Protein AF-A0A0D6AU27-F1 (afdb_monomer)

Solvent-accessible surface area (backbone atoms only — not comparable to full-atom values): 4602 Å² total; per-residue (Å²): 139,78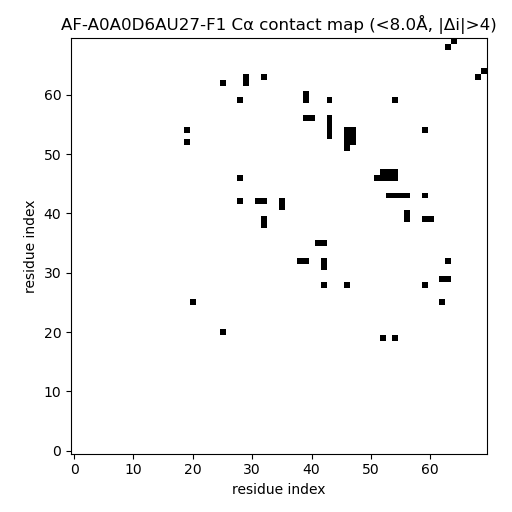,92,76,91,64,77,84,73,64,77,64,91,78,83,66,83,79,69,96,55,54,74,69,52,51,50,53,52,48,53,47,40,72,78,34,76,88,44,59,65,60,50,42,52,49,41,29,70,75,67,70,45,89,66,55,69,66,57,54,51,48,60,44,51,77,74,63,73,116

Sequence (70 aa):
MGKNGLNGLYSLKGRGRKSTLNEQQELKVKEWIKSHPKTLKIVQEKIENEWEIKISKDTIKRLAKKKGMG

pLDDT: mean 76.01, std 14.22, range [41.0, 92.06]

Radius of gyration: 17.62 Å; Cα contacts (8 Å, |Δi|>4): 35; chains: 1; bounding box: 26×48×46 Å

Secondary structure (DSSP, 8-state):
----SSGGGS--TT-SPPPSS-HHHHHHHHHHHHH-TT-HHHHHHHHHHHH-----HHHHHHHHHTTT--

Foldseek 3Di:
DDPDDPPVVPDDPPPDDPQLDDPVLLVVLLVVCVVPVPCLVVSQVCCCVVPVRHDDSVSSVVSCPVVPVD

Mean predicted aligned error: 10.41 Å

Structure (mmCIF, N/CA/C/O backbone):
data_AF-A0A0D6AU27-F1
#
_entry.id   AF-A0A0D6AU27-F1
#
loop_
_atom_site.group_PDB
_atom_site.id
_atom_site.type_symbol
_atom_site.label_atom_id
_atom_site.label_alt_id
_atom_site.label_comp_id
_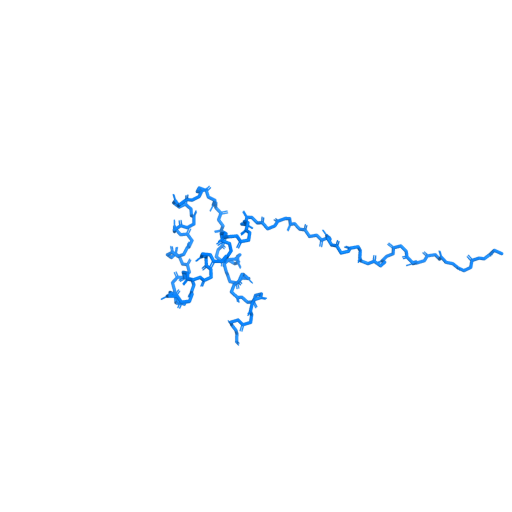atom_site.label_asym_id
_atom_site.label_entity_id
_atom_site.label_seq_id
_atom_site.pdbx_PDB_ins_code
_atom_site.Cartn_x
_atom_site.Cartn_y
_atom_site.Cartn_z
_atom_site.occupancy
_atom_site.B_iso_or_equiv
_atom_site.auth_seq_id
_atom_site.auth_comp_id
_atom_site.auth_asym_id
_atom_site.auth_atom_id
_atom_site.pdbx_PDB_model_num
ATOM 1 N N . MET A 1 1 ? 20.211 -36.703 -33.645 1.00 44.59 1 MET A N 1
ATOM 2 C CA . MET A 1 1 ? 19.764 -35.347 -33.244 1.00 44.59 1 MET A CA 1
ATOM 3 C C . MET A 1 1 ? 18.385 -35.509 -32.629 1.00 44.59 1 MET A C 1
ATOM 5 O O . MET A 1 1 ? 17.513 -36.009 -33.308 1.00 44.59 1 MET A O 1
ATOM 9 N N . GLY A 1 2 ? 18.103 -35.309 -31.351 1.00 47.66 2 GLY A N 1
ATOM 10 C CA . GLY A 1 2 ? 18.634 -34.376 -30.366 1.00 47.66 2 GLY A CA 1
ATOM 11 C C . GLY A 1 2 ? 17.402 -33.903 -29.589 1.00 47.66 2 GLY A C 1
ATOM 12 O O . GLY A 1 2 ? 16.815 -32.885 -29.932 1.00 47.66 2 GLY A O 1
ATOM 13 N N . LYS A 1 3 ? 16.938 -34.719 -28.631 1.00 55.56 3 LYS A N 1
ATOM 14 C CA . LYS A 1 3 ? 15.870 -34.362 -27.683 1.00 55.56 3 LYS A CA 1
ATOM 15 C C . LYS A 1 3 ? 16.324 -33.101 -26.952 1.00 55.56 3 LYS A C 1
ATOM 17 O O . LYS A 1 3 ? 17.334 -33.228 -26.285 1.00 55.56 3 LYS A O 1
ATOM 22 N N . ASN A 1 4 ? 15.662 -31.948 -27.112 1.00 55.34 4 ASN A N 1
ATOM 23 C CA . ASN A 1 4 ? 15.731 -30.764 -26.223 1.00 55.34 4 ASN A CA 1
ATOM 24 C C . ASN A 1 4 ? 14.816 -29.632 -26.751 1.00 55.34 4 ASN A C 1
ATOM 26 O O . ASN A 1 4 ? 15.280 -28.554 -27.103 1.00 55.34 4 ASN A O 1
ATOM 30 N N . GLY A 1 5 ? 13.504 -29.871 -26.847 1.00 56.41 5 GLY A N 1
ATOM 31 C CA . GLY A 1 5 ? 12.543 -28.882 -27.366 1.00 56.41 5 GLY A CA 1
ATOM 32 C C . GLY A 1 5 ? 11.847 -28.001 -26.320 1.00 56.41 5 GLY A C 1
ATOM 33 O O . GLY A 1 5 ? 11.009 -27.194 -26.697 1.00 56.41 5 GLY A O 1
ATOM 34 N N . LEU A 1 6 ? 12.124 -28.162 -25.017 1.00 61.84 6 LEU A N 1
ATOM 35 C CA . LEU A 1 6 ? 11.320 -27.533 -23.948 1.00 61.84 6 LEU A CA 1
ATOM 36 C C . LEU A 1 6 ? 12.142 -26.901 -22.807 1.00 61.84 6 LEU A C 1
ATOM 38 O O . LEU A 1 6 ? 11.571 -26.356 -21.866 1.00 61.84 6 LEU A O 1
ATOM 42 N N . ASN A 1 7 ? 13.477 -26.901 -22.887 1.00 54.03 7 ASN A N 1
ATOM 43 C CA . ASN A 1 7 ? 14.329 -26.393 -21.798 1.00 54.03 7 ASN A CA 1
ATOM 44 C C . ASN A 1 7 ? 14.407 -24.851 -21.736 1.00 54.03 7 ASN A C 1
ATOM 46 O O . ASN A 1 7 ? 14.954 -24.305 -20.784 1.00 54.03 7 ASN A O 1
ATOM 50 N N . GLY A 1 8 ? 13.839 -24.134 -22.713 1.00 54.03 8 GLY A N 1
ATOM 51 C CA . GLY A 1 8 ? 13.765 -22.664 -22.722 1.00 54.03 8 GLY A CA 1
ATOM 52 C C . GLY A 1 8 ? 12.574 -22.075 -21.953 1.00 54.03 8 GLY A C 1
ATOM 53 O O . GLY A 1 8 ? 12.490 -20.861 -21.795 1.00 54.03 8 GLY A O 1
ATOM 54 N N . LEU A 1 9 ? 11.656 -22.918 -21.465 1.00 57.34 9 LEU A N 1
ATOM 55 C CA . LEU A 1 9 ? 10.515 -22.509 -20.632 1.00 57.34 9 LEU A CA 1
ATOM 56 C C . LEU A 1 9 ? 10.871 -22.418 -19.139 1.00 57.34 9 LEU A C 1
ATOM 58 O O . LEU A 1 9 ? 10.029 -22.032 -18.327 1.00 57.34 9 LEU A O 1
ATOM 62 N N . TYR A 1 10 ? 12.108 -22.761 -18.762 1.00 58.16 10 TYR A N 1
ATOM 63 C CA . TYR A 1 10 ? 12.588 -22.596 -17.396 1.00 58.16 10 TYR A CA 1
ATOM 64 C C . TYR A 1 10 ? 12.653 -21.107 -17.056 1.00 58.16 10 TYR A C 1
ATOM 66 O O . TYR A 1 10 ? 13.512 -20.363 -17.520 1.00 58.16 10 TYR A O 1
ATOM 74 N N . SER A 1 11 ? 11.676 -20.694 -16.253 1.00 61.34 11 SER A N 1
ATOM 75 C CA . SER A 1 11 ? 11.478 -19.369 -15.676 1.00 61.34 11 SER A CA 1
ATOM 76 C C . SER A 1 11 ? 12.790 -18.648 -15.353 1.00 61.34 11 SER A C 1
ATOM 78 O O . SER A 1 11 ? 13.393 -18.865 -14.300 1.00 61.34 11 SER A O 1
ATOM 80 N N . LEU A 1 12 ? 13.210 -17.740 -16.236 1.00 57.72 12 LEU A N 1
ATOM 81 C CA . LEU A 1 12 ? 14.298 -16.813 -15.949 1.00 57.72 12 LEU A CA 1
ATOM 82 C C . LEU A 1 12 ? 13.896 -15.952 -14.743 1.00 57.72 12 LEU A C 1
ATOM 84 O O . LEU A 1 12 ? 12.866 -15.266 -14.743 1.00 57.72 12 LEU A O 1
ATOM 88 N N . LYS A 1 13 ? 14.709 -16.024 -13.688 1.00 53.50 13 LYS A N 1
ATOM 89 C CA . LYS A 1 13 ? 14.556 -15.264 -12.445 1.00 53.50 13 LYS A CA 1
ATOM 90 C C . LYS A 1 13 ? 14.574 -13.770 -12.797 1.00 53.50 13 LYS A C 1
ATOM 92 O O . LYS A 1 13 ? 15.603 -13.250 -13.206 1.00 53.50 13 LYS A O 1
ATOM 97 N N . GLY A 1 14 ? 13.424 -13.101 -12.701 1.00 57.22 14 GLY A N 1
ATOM 98 C CA . GLY A 1 14 ? 13.273 -11.696 -13.114 1.00 57.22 14 GLY A CA 1
ATOM 99 C C . GLY A 1 14 ? 12.030 -11.386 -13.953 1.00 57.22 14 GLY A C 1
ATOM 100 O O . GLY A 1 14 ? 11.780 -10.223 -14.262 1.00 57.22 14 GLY A O 1
ATOM 101 N N . ARG A 1 15 ? 11.211 -12.385 -14.305 1.00 57.72 15 ARG A N 1
ATOM 102 C CA . ARG A 1 15 ? 9.940 -12.140 -14.997 1.00 57.72 15 ARG A CA 1
ATOM 103 C C . ARG A 1 15 ? 8.883 -11.604 -14.016 1.00 57.72 15 ARG A C 1
ATOM 105 O O . ARG A 1 15 ? 8.291 -12.353 -13.248 1.00 57.72 15 ARG A O 1
ATOM 112 N N . GLY A 1 16 ? 8.660 -10.291 -14.044 1.00 65.88 16 GLY A N 1
ATOM 113 C CA . GLY A 1 16 ? 7.618 -9.595 -13.287 1.00 65.88 16 GLY A CA 1
ATOM 114 C C . GLY A 1 16 ? 7.626 -8.090 -13.562 1.00 65.88 16 GLY A C 1
ATOM 115 O O . GLY A 1 16 ? 8.655 -7.527 -13.935 1.00 65.88 16 GLY A O 1
ATOM 116 N N . ARG A 1 17 ? 6.480 -7.419 -13.387 1.00 66.81 17 ARG A N 1
ATOM 117 C CA . ARG A 1 17 ? 6.424 -5.948 -13.414 1.00 66.81 17 AR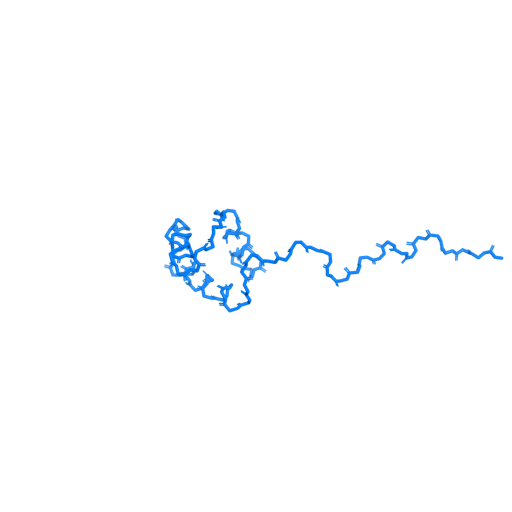G A CA 1
ATOM 118 C C . ARG A 1 17 ? 7.316 -5.418 -12.289 1.00 66.81 17 ARG A C 1
ATOM 120 O O . ARG A 1 17 ? 7.171 -5.860 -11.148 1.00 66.81 17 ARG A O 1
ATOM 127 N N . LYS A 1 18 ? 8.224 -4.488 -12.612 1.00 70.19 18 LYS A N 1
ATOM 128 C CA . LYS A 1 18 ? 9.054 -3.812 -11.604 1.00 70.19 18 LYS A CA 1
ATOM 129 C C . LYS A 1 18 ? 8.143 -3.235 -10.516 1.00 70.19 18 LYS A C 1
ATOM 131 O O . LYS A 1 18 ? 7.082 -2.690 -10.829 1.00 70.19 18 LYS A O 1
ATOM 136 N N . SER A 1 19 ? 8.527 -3.427 -9.255 1.00 71.50 19 SER A N 1
ATOM 137 C CA . SER A 1 19 ? 7.759 -2.913 -8.118 1.00 71.50 19 SER A CA 1
ATOM 138 C C . SER A 1 19 ? 7.6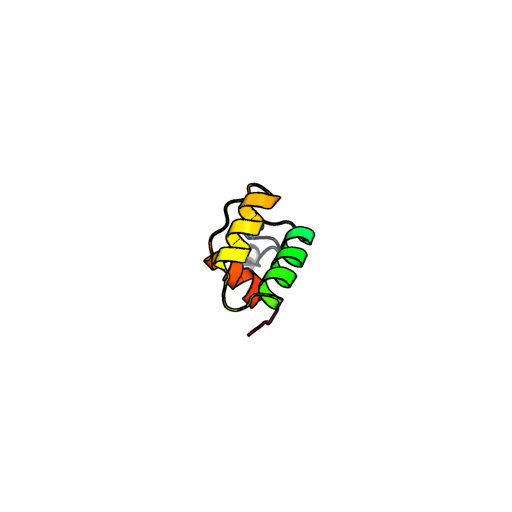55 -1.390 -8.246 1.00 71.50 19 SER A C 1
ATOM 140 O O . SER A 1 19 ? 8.623 -0.739 -8.630 1.00 71.50 19 SER A O 1
ATOM 142 N N . THR A 1 20 ? 6.478 -0.828 -7.968 1.00 81.19 20 THR A N 1
ATOM 143 C CA . THR A 1 20 ? 6.250 0.627 -8.033 1.00 81.19 20 THR A CA 1
ATOM 144 C C . THR A 1 20 ? 7.071 1.374 -6.978 1.00 81.19 20 THR A C 1
ATOM 146 O O . THR A 1 20 ? 7.377 2.546 -7.152 1.00 81.19 20 THR A O 1
ATOM 149 N N . LEU A 1 21 ? 7.428 0.681 -5.896 1.00 83.31 21 LEU A N 1
ATOM 150 C CA . LEU A 1 21 ? 8.246 1.189 -4.805 1.00 83.31 21 LEU A CA 1
ATOM 151 C C . LEU A 1 21 ? 9.629 0.536 -4.845 1.00 83.31 21 LEU A C 1
ATOM 153 O O . LEU A 1 21 ? 9.747 -0.657 -5.127 1.00 83.31 21 LEU A O 1
ATOM 157 N N . ASN A 1 22 ? 10.667 1.303 -4.527 1.00 87.00 22 ASN A N 1
ATOM 158 C CA . ASN A 1 22 ? 12.003 0.761 -4.296 1.00 87.00 22 ASN A CA 1
ATOM 159 C C . ASN A 1 22 ? 12.076 0.022 -2.941 1.00 87.00 22 ASN A C 1
ATOM 161 O O . ASN A 1 22 ? 11.155 0.089 -2.126 1.00 87.00 22 ASN A O 1
ATOM 165 N N . GLU A 1 23 ? 13.172 -0.693 -2.678 1.00 84.38 23 GLU A N 1
ATOM 166 C CA . GLU A 1 23 ? 13.305 -1.491 -1.448 1.00 84.38 23 GLU A CA 1
ATOM 167 C C . GLU A 1 23 ? 13.211 -0.650 -0.165 1.00 84.38 23 GLU A C 1
ATOM 169 O O . GLU A 1 23 ? 12.607 -1.091 0.815 1.00 84.38 23 GLU A O 1
ATOM 174 N N . GLN A 1 24 ? 13.737 0.579 -0.175 1.00 86.44 24 GLN A N 1
ATOM 175 C CA . GLN A 1 24 ? 13.685 1.488 0.975 1.00 86.44 24 GLN A CA 1
ATOM 176 C C . GLN A 1 24 ? 12.261 1.997 1.238 1.00 86.44 24 GLN A C 1
ATOM 178 O O . GLN A 1 24 ? 11.806 2.035 2.381 1.00 86.44 24 GLN A O 1
ATOM 183 N N . GLN A 1 25 ? 11.530 2.342 0.180 1.00 87.31 25 GLN A N 1
ATOM 184 C CA . GLN A 1 25 ? 10.123 2.722 0.238 1.00 87.31 25 GLN A CA 1
ATOM 185 C C . GLN A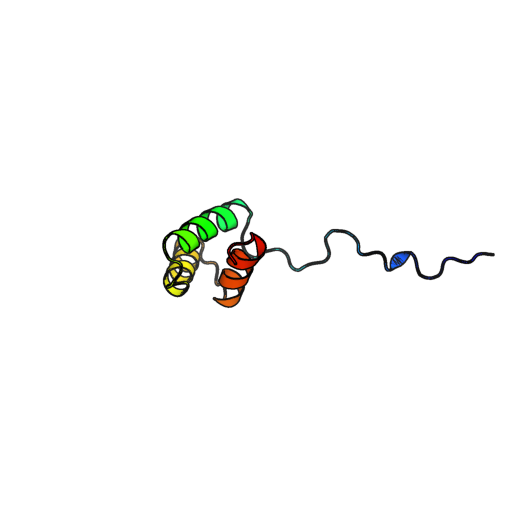 1 25 ? 9.276 1.541 0.711 1.00 87.31 25 GLN A C 1
ATOM 187 O O . GLN A 1 25 ? 8.450 1.702 1.603 1.00 87.31 25 GLN A O 1
ATOM 192 N N . GLU A 1 26 ? 9.516 0.331 0.198 1.00 86.25 26 GLU A N 1
ATOM 193 C CA . GLU A 1 26 ? 8.830 -0.866 0.683 1.00 86.25 26 GLU A CA 1
ATOM 194 C C . GLU A 1 26 ? 9.074 -1.109 2.181 1.00 86.25 26 GLU A C 1
ATOM 196 O O . GLU A 1 26 ? 8.165 -1.579 2.865 1.00 86.25 26 GLU A O 1
ATOM 201 N N . LEU A 1 27 ? 10.273 -0.825 2.703 1.00 86.75 27 LEU A N 1
ATOM 202 C CA . LEU A 1 27 ? 10.565 -0.916 4.139 1.00 86.75 27 LEU A CA 1
ATOM 203 C C . LEU A 1 27 ? 9.762 0.114 4.944 1.00 86.75 27 LEU A C 1
ATOM 205 O O . LEU A 1 27 ? 9.045 -0.285 5.861 1.00 86.75 27 LEU A O 1
ATOM 209 N N . LYS A 1 28 ? 9.783 1.394 4.551 1.00 88.19 28 LYS A N 1
ATOM 210 C CA . LYS A 1 28 ? 8.998 2.455 5.214 1.00 88.19 28 LYS A CA 1
ATOM 211 C C . LYS A 1 28 ? 7.497 2.165 5.199 1.00 88.19 28 LYS A C 1
ATOM 213 O O . LYS A 1 28 ? 6.821 2.263 6.220 1.00 88.19 28 LYS A O 1
ATOM 218 N N . VAL A 1 29 ? 6.968 1.733 4.054 1.00 87.00 29 VAL A N 1
ATOM 219 C CA . VAL A 1 29 ? 5.551 1.371 3.916 1.00 87.00 29 VAL A CA 1
ATOM 220 C C . VAL A 1 29 ? 5.183 0.217 4.844 1.00 87.00 29 VAL A C 1
ATOM 222 O O . VAL A 1 29 ? 4.107 0.230 5.436 1.00 87.00 29 VAL A O 1
ATOM 225 N N . LYS A 1 30 ? 6.075 -0.760 5.042 1.00 84.19 30 LYS A N 1
ATOM 226 C CA . LYS A 1 30 ? 5.848 -1.851 6.003 1.00 84.19 30 LYS A CA 1
ATOM 227 C C . LYS A 1 30 ? 5.774 -1.343 7.439 1.00 84.19 30 LYS A C 1
ATOM 229 O O . LYS A 1 30 ? 4.923 -1.822 8.184 1.00 84.19 30 LYS A O 1
ATOM 234 N N . GLU A 1 31 ? 6.616 -0.393 7.831 1.00 87.56 31 GLU A N 1
ATOM 235 C CA . GLU A 1 31 ? 6.536 0.219 9.164 1.00 87.56 31 GLU A CA 1
ATOM 236 C C . GLU A 1 31 ? 5.207 0.952 9.361 1.00 87.56 31 GLU A C 1
ATOM 238 O O . GLU A 1 31 ? 4.545 0.780 10.387 1.00 87.56 31 GLU A O 1
ATOM 243 N N . TRP A 1 32 ? 4.746 1.681 8.342 1.00 88.06 32 TRP A N 1
ATOM 244 C CA . TRP A 1 32 ? 3.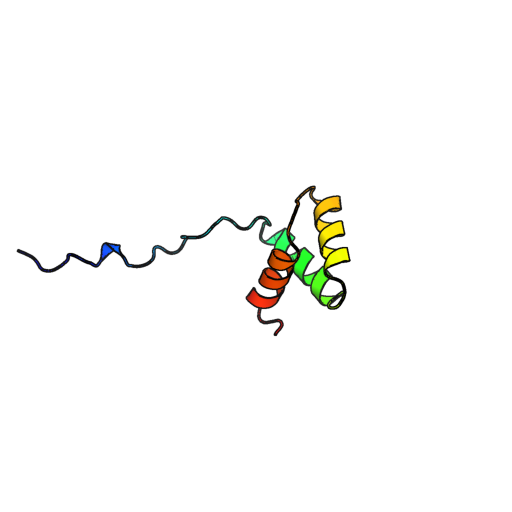442 2.339 8.381 1.00 88.06 32 TRP A CA 1
ATOM 245 C C . TRP A 1 32 ? 2.284 1.345 8.488 1.00 88.06 32 TRP A C 1
ATOM 247 O O . TRP A 1 32 ? 1.380 1.570 9.290 1.00 88.06 32 TRP A O 1
ATOM 257 N N . ILE A 1 33 ? 2.332 0.229 7.750 1.00 85.31 33 ILE A N 1
ATOM 258 C CA . ILE A 1 33 ? 1.332 -0.849 7.840 1.00 85.31 33 ILE A CA 1
ATOM 259 C C . ILE A 1 33 ? 1.338 -1.487 9.234 1.00 85.31 33 ILE A C 1
ATOM 261 O O . ILE A 1 33 ? 0.268 -1.699 9.797 1.00 85.31 33 ILE A O 1
ATOM 265 N N . LYS A 1 34 ? 2.514 -1.766 9.815 1.00 82.81 34 LYS A N 1
ATOM 266 C CA . LYS A 1 34 ? 2.626 -2.326 11.176 1.00 82.81 34 LYS A CA 1
ATOM 267 C C . LYS A 1 34 ? 2.042 -1.394 12.233 1.00 82.81 34 LYS A C 1
ATOM 269 O O . LYS A 1 34 ? 1.377 -1.855 13.152 1.00 82.81 34 LYS A O 1
ATOM 274 N N . SER A 1 35 ? 2.288 -0.095 12.094 1.00 82.44 35 SER A N 1
ATOM 275 C CA . SER A 1 35 ? 1.755 0.919 13.003 1.00 82.44 35 SER A CA 1
ATOM 276 C C . SER A 1 35 ? 0.245 1.135 12.810 1.00 82.44 35 SER A C 1
ATOM 278 O O . SER A 1 35 ? -0.448 1.473 13.764 1.00 82.44 35 SER A O 1
ATOM 280 N N . HIS A 1 36 ? -0.280 0.895 11.602 1.00 76.88 36 HIS A N 1
ATOM 281 C CA . HIS A 1 36 ? -1.673 1.167 11.231 1.00 76.88 36 HIS A CA 1
ATOM 282 C C . HIS A 1 36 ? -2.326 -0.011 10.474 1.00 76.88 36 HIS A C 1
ATOM 284 O O . HIS A 1 36 ? -2.744 0.144 9.320 1.00 76.88 36 HIS A O 1
ATOM 290 N N . PRO A 1 37 ? -2.486 -1.195 11.097 1.00 70.38 37 PRO A N 1
ATOM 291 C CA . PRO A 1 37 ? -2.951 -2.398 10.398 1.00 70.38 37 PRO A CA 1
ATOM 292 C C . PRO A 1 37 ? -4.390 -2.277 9.869 1.00 7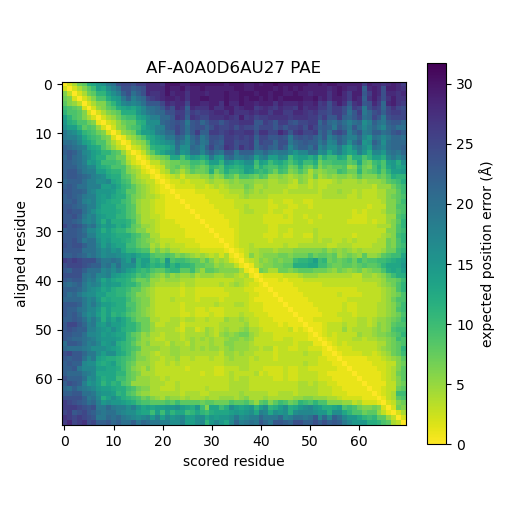0.38 37 PRO A C 1
ATOM 294 O O . PRO A 1 37 ? -4.744 -2.901 8.870 1.00 70.38 37 PRO A O 1
ATOM 297 N N . LYS A 1 38 ? -5.228 -1.452 10.510 1.00 73.00 38 LYS A N 1
ATOM 298 C CA . LYS A 1 38 ? -6.641 -1.263 10.141 1.00 73.00 38 LYS A CA 1
ATOM 299 C C . LYS A 1 38 ? -6.866 -0.173 9.086 1.00 73.00 38 LYS A C 1
ATOM 301 O O . LYS A 1 38 ? -7.939 -0.122 8.492 1.00 73.00 38 LYS A O 1
ATOM 306 N N . THR A 1 39 ? -5.883 0.689 8.819 1.00 80.25 39 THR A N 1
ATOM 307 C CA . THR A 1 39 ? -6.079 1.917 8.026 1.00 80.25 39 THR A CA 1
ATOM 308 C C . THR A 1 39 ? -5.074 2.049 6.880 1.00 80.25 39 THR A C 1
ATOM 310 O O . THR A 1 39 ? -4.344 3.029 6.757 1.00 80.25 39 THR A O 1
ATOM 313 N N . LEU A 1 40 ? -5.127 1.104 5.932 1.00 82.69 40 LEU A N 1
ATOM 314 C CA . LEU A 1 40 ? -4.334 1.141 4.687 1.00 82.69 40 LEU A CA 1
ATOM 315 C C . LEU A 1 40 ? -4.563 2.408 3.841 1.00 82.69 40 LEU A C 1
ATOM 317 O O . LEU A 1 40 ? -3.722 2.748 3.017 1.00 82.69 40 LEU A O 1
ATOM 321 N N . LYS A 1 41 ? -5.690 3.108 4.038 1.00 86.12 41 LYS A N 1
ATOM 322 C CA . LYS A 1 41 ? -5.968 4.402 3.399 1.00 86.12 41 LYS A CA 1
ATOM 323 C C . LYS A 1 41 ? -4.964 5.478 3.836 1.00 86.12 41 LYS A C 1
ATOM 325 O O . LYS A 1 41 ? -4.445 6.176 2.981 1.00 86.12 41 LYS A O 1
ATOM 330 N N . ILE A 1 42 ? -4.635 5.544 5.130 1.00 87.19 42 ILE A N 1
ATOM 331 C CA . ILE A 1 42 ? -3.648 6.499 5.663 1.00 87.19 42 ILE A CA 1
ATOM 332 C C . ILE A 1 42 ? -2.267 6.194 5.081 1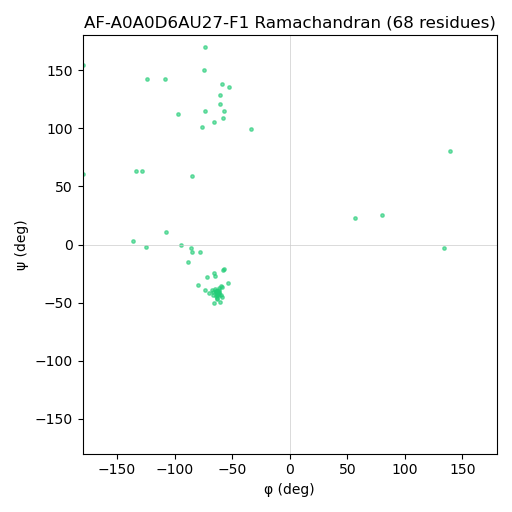.00 87.19 42 ILE A C 1
ATOM 334 O O . ILE A 1 42 ? -1.526 7.095 4.707 1.00 87.19 42 ILE A O 1
ATOM 338 N N . VAL A 1 43 ? -1.927 4.906 4.975 1.00 87.75 43 VAL A N 1
ATOM 339 C CA . VAL A 1 43 ? -0.676 4.467 4.345 1.00 87.75 43 VAL A CA 1
ATOM 340 C C . VAL A 1 43 ? -0.638 4.893 2.875 1.00 87.75 43 VAL A C 1
ATOM 342 O O . VAL A 1 43 ? 0.377 5.407 2.428 1.00 87.75 43 VAL A O 1
ATOM 345 N N . GLN A 1 44 ? -1.740 4.730 2.139 1.00 89.19 44 GLN A N 1
ATOM 346 C CA . GLN A 1 44 ? -1.843 5.163 0.745 1.00 89.19 44 GLN A CA 1
ATOM 347 C C . GLN A 1 44 ? -1.645 6.678 0.595 1.00 89.19 44 GLN A C 1
ATOM 349 O O . GLN A 1 44 ? -0.820 7.098 -0.207 1.00 89.19 44 GLN A O 1
ATOM 354 N N . GLU A 1 45 ? -2.348 7.484 1.392 1.00 90.12 45 GLU A N 1
ATOM 355 C CA . GLU A 1 45 ? -2.231 8.948 1.362 1.00 90.12 45 GLU A CA 1
ATOM 356 C C . GLU A 1 45 ? -0.810 9.409 1.709 1.00 90.12 45 GLU A C 1
ATOM 358 O O . GLU A 1 45 ? -0.284 10.303 1.060 1.00 90.12 45 GLU A O 1
ATOM 363 N N . LYS A 1 46 ? -0.138 8.763 2.671 1.00 89.19 46 LYS A N 1
ATOM 364 C CA . LYS A 1 46 ? 1.270 9.058 2.987 1.00 89.19 46 LYS A CA 1
ATOM 365 C C . LYS A 1 46 ? 2.208 8.771 1.818 1.00 89.19 46 LYS A C 1
ATOM 367 O O . LYS A 1 46 ? 3.116 9.548 1.573 1.00 89.19 46 LYS A O 1
ATOM 372 N N . ILE A 1 47 ? 1.995 7.670 1.102 1.00 89.62 47 ILE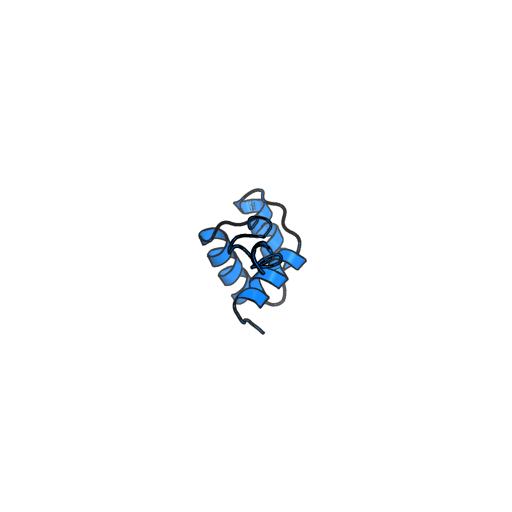 A N 1
ATOM 373 C CA . ILE A 1 47 ? 2.807 7.290 -0.065 1.00 89.62 47 ILE A CA 1
ATOM 374 C C . ILE A 1 47 ? 2.605 8.282 -1.211 1.00 89.62 47 ILE A C 1
ATOM 376 O O . ILE A 1 47 ? 3.575 8.690 -1.848 1.00 89.62 47 ILE A O 1
ATOM 380 N N . GLU A 1 48 ? 1.354 8.673 -1.453 1.00 91.31 48 GLU A N 1
ATOM 381 C CA . GLU A 1 48 ? 1.006 9.661 -2.473 1.00 91.31 48 GLU A CA 1
ATOM 382 C C . GLU A 1 48 ? 1.550 11.050 -2.115 1.00 91.31 48 GLU A C 1
ATOM 384 O O . GLU A 1 48 ? 2.105 11.707 -2.983 1.00 91.31 48 GLU A O 1
ATOM 389 N N . ASN A 1 49 ? 1.483 11.475 -0.852 1.00 91.44 49 ASN A N 1
ATOM 390 C CA . ASN A 1 49 ? 1.996 12.782 -0.430 1.00 91.44 49 ASN A CA 1
ATOM 391 C C . ASN A 1 49 ? 3.531 12.846 -0.369 1.00 91.44 49 ASN A C 1
ATOM 393 O O . ASN A 1 49 ? 4.108 13.867 -0.719 1.00 91.44 49 ASN A O 1
ATOM 397 N N . GLU A 1 50 ? 4.197 11.783 0.091 1.00 92.06 50 GLU A N 1
ATOM 398 C CA . GLU A 1 50 ? 5.655 11.782 0.293 1.00 92.06 50 GLU A CA 1
ATOM 399 C C . GLU A 1 50 ? 6.424 11.573 -1.018 1.00 92.06 50 GLU A C 1
ATOM 401 O O . GLU A 1 50 ? 7.529 12.086 -1.187 1.00 92.06 50 GLU A O 1
ATOM 406 N N . TRP A 1 51 ? 5.873 10.772 -1.934 1.00 89.50 51 TRP A N 1
ATOM 407 C CA . TRP A 1 51 ? 6.585 10.352 -3.144 1.00 89.50 51 TRP A CA 1
ATOM 408 C C . TRP A 1 51 ? 5.840 10.662 -4.442 1.00 89.50 51 TRP A C 1
ATOM 410 O O . TRP A 1 51 ? 6.363 10.347 -5.507 1.00 89.50 51 TRP A O 1
ATOM 420 N N . GLU A 1 52 ? 4.628 11.226 -4.382 1.00 88.75 52 GLU A N 1
ATOM 421 C CA . GLU A 1 52 ? 3.760 11.454 -5.552 1.00 88.75 52 GLU A CA 1
ATOM 422 C C . GLU A 1 52 ? 3.459 10.163 -6.339 1.00 88.75 52 GLU A C 1
ATOM 424 O O . GLU A 1 52 ? 3.093 10.170 -7.517 1.00 88.75 52 GLU A O 1
ATOM 429 N N . ILE A 1 53 ? 3.576 9.010 -5.670 1.00 88.12 53 ILE A N 1
ATOM 430 C CA . ILE A 1 53 ? 3.346 7.695 -6.264 1.00 88.12 53 ILE A CA 1
ATOM 431 C C . ILE A 1 53 ? 1.924 7.244 -5.947 1.00 88.12 53 ILE A C 1
ATOM 433 O O . ILE A 1 53 ? 1.611 6.864 -4.820 1.00 88.12 53 ILE A O 1
ATOM 437 N N . LYS A 1 54 ? 1.077 7.162 -6.976 1.00 87.50 54 LYS A N 1
ATOM 438 C CA . LYS A 1 54 ? -0.251 6.547 -6.855 1.00 87.50 54 LYS A CA 1
ATOM 439 C C . LYS A 1 54 ? -0.140 5.034 -6.765 1.00 87.50 54 LYS A C 1
ATOM 441 O O . LYS A 1 54 ? 0.248 4.369 -7.730 1.00 87.50 54 LYS A O 1
ATOM 446 N N . ILE A 1 55 ? -0.533 4.475 -5.623 1.00 86.62 55 ILE A N 1
ATOM 447 C CA . ILE A 1 55 ? -0.589 3.025 -5.432 1.00 86.62 55 ILE A CA 1
ATOM 448 C C . ILE A 1 55 ? -1.984 2.580 -5.014 1.00 86.62 55 ILE A C 1
ATOM 450 O O . ILE A 1 55 ? -2.665 3.227 -4.226 1.00 86.62 55 ILE A O 1
ATOM 454 N N . SER A 1 56 ? -2.416 1.424 -5.510 1.00 87.31 56 SER A N 1
ATOM 455 C CA . SER A 1 56 ? -3.686 0.845 -5.082 1.00 87.31 56 SER A CA 1
ATOM 456 C C . SER A 1 56 ? -3.581 0.251 -3.675 1.00 87.31 56 SER A C 1
ATOM 458 O O . SER A 1 56 ? -2.549 -0.311 -3.295 1.00 87.31 56 SER A O 1
ATOM 460 N N . LYS A 1 57 ? -4.693 0.256 -2.928 1.00 86.12 57 LYS A N 1
ATOM 461 C CA . LYS A 1 57 ? -4.803 -0.469 -1.646 1.00 86.12 57 LYS A CA 1
ATOM 462 C C . LYS A 1 57 ? -4.428 -1.947 -1.779 1.00 86.12 57 LYS A C 1
ATOM 464 O O . LYS A 1 57 ? -3.869 -2.523 -0.851 1.00 86.12 57 LYS A O 1
ATOM 469 N N . ASP A 1 58 ? -4.710 -2.552 -2.932 1.00 86.75 58 ASP A N 1
ATOM 470 C CA . ASP A 1 58 ? -4.348 -3.939 -3.223 1.00 86.75 58 ASP A CA 1
ATOM 471 C C . ASP A 1 58 ? -2.825 -4.141 -3.275 1.00 86.75 58 ASP A C 1
ATOM 473 O O . ASP A 1 58 ? -2.294 -5.094 -2.707 1.00 86.75 58 ASP A O 1
ATOM 477 N N . THR A 1 59 ? -2.089 -3.171 -3.831 1.00 87.12 59 THR A N 1
ATOM 478 C CA . THR A 1 59 ? -0.619 -3.178 -3.804 1.00 87.12 59 THR A CA 1
ATOM 479 C C . THR A 1 59 ? -0.090 -3.134 -2.373 1.00 87.12 59 THR A C 1
ATOM 481 O O . THR A 1 59 ? 0.806 -3.906 -2.038 1.00 87.12 59 THR A O 1
ATOM 484 N N . ILE A 1 60 ? -0.690 -2.314 -1.504 1.00 85.12 60 ILE A N 1
ATOM 485 C CA . ILE A 1 60 ? -0.336 -2.238 -0.076 1.00 85.12 60 ILE A CA 1
ATOM 486 C C . ILE A 1 60 ? -0.606 -3.576 0.625 1.00 85.12 60 ILE A C 1
ATOM 488 O O . ILE A 1 60 ? 0.266 -4.095 1.323 1.00 85.12 60 ILE A O 1
ATOM 492 N N . LYS A 1 61 ? -1.775 -4.188 0.389 1.00 85.44 61 LYS A N 1
ATOM 493 C CA . LYS A 1 61 ? -2.108 -5.521 0.924 1.00 85.44 61 LYS A CA 1
ATOM 494 C C . LYS A 1 61 ? -1.120 -6.587 0.452 1.00 85.44 61 LYS A C 1
ATOM 496 O O . LYS A 1 61 ? -0.664 -7.403 1.251 1.00 85.44 61 LYS A O 1
ATOM 501 N N . ARG A 1 62 ? -0.746 -6.573 -0.832 1.00 84.12 62 ARG A N 1
ATOM 502 C CA . ARG A 1 62 ? 0.238 -7.508 -1.393 1.00 84.12 62 ARG A CA 1
ATOM 503 C C . ARG A 1 62 ? 1.612 -7.326 -0.750 1.00 84.12 62 ARG A C 1
ATOM 505 O O . ARG A 1 62 ? 2.274 -8.321 -0.467 1.00 84.12 62 ARG A O 1
ATOM 512 N N . LEU A 1 63 ? 2.028 -6.084 -0.489 1.00 81.69 63 LEU A N 1
ATOM 513 C CA . LEU A 1 63 ? 3.280 -5.774 0.211 1.00 81.69 63 LEU A CA 1
ATOM 514 C C . LEU A 1 63 ? 3.278 -6.289 1.656 1.00 81.69 63 LEU A C 1
ATOM 516 O O . LEU A 1 63 ? 4.288 -6.844 2.091 1.00 81.69 63 LEU A O 1
ATOM 520 N N . ALA A 1 64 ? 2.149 -6.175 2.363 1.00 80.44 64 ALA A N 1
ATOM 521 C CA . ALA A 1 64 ? 1.976 -6.758 3.694 1.00 80.44 64 ALA A CA 1
ATOM 522 C C . ALA A 1 64 ? 2.077 -8.296 3.657 1.00 80.44 64 ALA A C 1
ATOM 524 O O . ALA A 1 64 ? 2.841 -8.898 4.413 1.00 80.44 64 ALA A O 1
ATOM 525 N N . LYS A 1 65 ? 1.379 -8.935 2.706 1.00 80.25 65 LYS A N 1
ATOM 526 C CA . LYS A 1 65 ? 1.335 -10.399 2.562 1.00 80.25 65 LYS A CA 1
ATOM 527 C C . LYS A 1 65 ? 2.679 -11.009 2.145 1.00 80.25 65 LYS A C 1
ATOM 529 O O . LYS A 1 65 ? 3.066 -12.049 2.665 1.00 80.25 65 LYS A O 1
ATOM 534 N N . LYS A 1 66 ? 3.429 -10.353 1.247 1.00 72.00 66 LYS A N 1
ATOM 535 C CA . LYS A 1 66 ? 4.718 -10.837 0.700 1.00 72.00 66 LYS A CA 1
ATOM 536 C C . LYS A 1 66 ? 5.787 -11.103 1.775 1.00 72.00 66 LYS A C 1
ATOM 538 O O . LYS A 1 66 ? 6.719 -11.855 1.518 1.00 72.00 66 LYS A O 1
ATOM 543 N N . LYS A 1 67 ? 5.680 -10.491 2.959 1.00 60.12 67 LYS A N 1
ATOM 544 C CA . LYS A 1 67 ? 6.655 -10.618 4.058 1.00 60.12 67 LYS A CA 1
ATOM 545 C C . LYS A 1 67 ? 6.160 -11.464 5.242 1.00 60.12 67 LYS A C 1
ATOM 547 O O . LYS A 1 67 ? 6.838 -11.476 6.262 1.00 60.12 67 LYS A O 1
ATOM 552 N N . GLY A 1 68 ? 5.034 -12.171 5.101 1.00 55.59 68 GLY A N 1
ATOM 553 C CA . GLY A 1 68 ? 4.535 -13.093 6.129 1.00 55.59 68 GLY A CA 1
ATOM 554 C C . GLY A 1 68 ? 3.796 -12.422 7.290 1.00 55.59 68 GLY A C 1
ATOM 555 O O . GLY A 1 68 ? 3.778 -12.969 8.382 1.00 55.59 68 GLY A O 1
ATOM 556 N N . MET A 1 69 ? 3.203 -11.238 7.084 1.00 54.91 69 MET A N 1
ATOM 557 C CA . MET A 1 69 ? 2.268 -10.637 8.052 1.00 54.91 69 MET A CA 1
ATOM 558 C C . MET A 1 69 ? 0.852 -11.189 7.831 1.00 54.91 69 MET A C 1
ATOM 560 O O . MET A 1 69 ? -0.062 -10.444 7.471 1.00 54.91 69 MET A O 1
ATOM 564 N N . GLY A 1 70 ? 0.716 -12.508 7.941 1.00 41.00 70 GLY A N 1
ATOM 565 C CA . GLY A 1 70 ? -0.535 -13.256 7.847 1.00 41.00 70 GLY A CA 1
ATOM 566 C C . GLY A 1 70 ? -0.614 -14.270 8.969 1.00 41.00 70 GLY A C 1
ATOM 567 O O . GLY A 1 70 ? 0.468 -14.742 9.380 1.00 41.00 70 GLY A O 1
#